Protein AF-A0A3D1IHE5-F1 (afdb_monomer)

Radius of gyration: 14.02 Å; Cα contacts (8 Å, |Δi|>4): 108; chains: 1; bounding box: 34×42×30 Å

Secondary structure (DSSP, 8-state):
-PPPPTTPPPPP-B-TTSPBPPHHHHHHHHTTSHHHHHHHHHHHHHHHTTTTB-TTS-B-SB-TTSSBP--EEE-TTS-EEEHHHHHHHHH-

Structure (mmCIF, N/CA/C/O backbone):
data_AF-A0A3D1IHE5-F1
#
_entry.id   AF-A0A3D1IHE5-F1
#
loop_
_atom_site.group_PDB
_atom_site.id
_atom_site.type_symbol
_atom_site.label_atom_id
_atom_site.label_alt_id
_atom_site.label_comp_id
_atom_site.label_asym_id
_atom_site.label_entity_id
_atom_site.label_seq_id
_atom_site.pdbx_PDB_ins_code
_atom_site.Cartn_x
_atom_site.Cartn_y
_atom_site.Cartn_z
_atom_site.occupancy
_atom_site.B_iso_or_equiv
_atom_site.auth_seq_id
_atom_site.auth_comp_id
_atom_site.auth_asym_id
_atom_site.auth_atom_id
_atom_site.pdbx_PDB_model_num
ATOM 1 N N . PRO A 1 1 ? 14.540 -12.812 -5.276 1.00 61.78 1 PRO A N 1
ATOM 2 C CA . PRO A 1 1 ? 14.613 -11.332 -5.262 1.00 61.78 1 PRO A CA 1
ATOM 3 C C . PRO A 1 1 ? 16.054 -10.841 -5.034 1.00 61.78 1 PRO A C 1
ATOM 5 O O . PRO A 1 1 ? 16.770 -11.473 -4.259 1.00 61.78 1 PRO A O 1
ATOM 8 N N . PRO A 1 2 ? 16.500 -9.783 -5.735 1.00 70.00 2 PRO A N 1
ATOM 9 C CA . PRO A 1 2 ? 17.758 -9.110 -5.416 1.00 70.00 2 PRO A CA 1
ATOM 10 C C . PRO A 1 2 ? 17.690 -8.488 -4.013 1.00 70.00 2 PRO A C 1
ATOM 12 O O . PRO A 1 2 ? 16.600 -8.238 -3.494 1.00 70.00 2 PRO A O 1
ATOM 15 N N . GLU A 1 3 ? 18.847 -8.262 -3.392 1.00 77.44 3 GLU A N 1
ATOM 16 C CA . GLU A 1 3 ? 18.910 -7.550 -2.113 1.00 77.44 3 GLU A CA 1
ATOM 17 C C . GLU A 1 3 ? 18.373 -6.116 -2.281 1.00 77.44 3 GLU A C 1
ATOM 19 O O . GLU A 1 3 ? 18.614 -5.501 -3.328 1.00 77.44 3 GLU A O 1
ATOM 24 N N . PRO A 1 4 ? 17.629 -5.576 -1.293 1.00 76.38 4 PRO A N 1
ATOM 25 C CA . PRO A 1 4 ? 17.183 -4.192 -1.348 1.00 76.38 4 PRO A CA 1
ATOM 26 C C . PRO A 1 4 ? 18.396 -3.250 -1.441 1.00 76.38 4 PRO A C 1
ATOM 28 O O . PRO A 1 4 ? 19.440 -3.536 -0.845 1.00 76.38 4 PRO A O 1
ATOM 31 N N . PRO A 1 5 ? 18.286 -2.127 -2.172 1.00 81.31 5 PRO A N 1
ATOM 32 C CA . PRO A 1 5 ? 19.389 -1.185 -2.313 1.00 81.31 5 PRO A CA 1
ATOM 33 C C . PRO A 1 5 ? 19.882 -0.665 -0.950 1.00 81.31 5 PRO A C 1
ATOM 35 O O . PRO A 1 5 ? 19.072 -0.435 -0.052 1.00 81.31 5 PRO A O 1
ATOM 38 N N . PRO A 1 6 ? 21.193 -0.429 -0.766 1.00 84.12 6 PRO A N 1
ATOM 39 C CA . PRO A 1 6 ? 21.688 0.240 0.433 1.00 84.12 6 PRO A CA 1
ATOM 40 C C . PRO A 1 6 ? 21.203 1.700 0.484 1.00 84.12 6 PRO A C 1
ATOM 42 O O . PRO A 1 6 ? 21.078 2.349 -0.552 1.00 84.12 6 PRO A O 1
ATOM 45 N N . ASN A 1 7 ? 21.002 2.237 1.694 1.00 83.31 7 ASN A N 1
ATOM 46 C CA . ASN A 1 7 ? 20.569 3.623 1.947 1.00 83.31 7 ASN A CA 1
ATOM 47 C C . ASN A 1 7 ? 19.215 4.004 1.305 1.00 83.31 7 ASN A C 1
ATOM 49 O O . ASN A 1 7 ? 19.092 5.081 0.720 1.00 83.31 7 ASN A O 1
ATOM 53 N N . VAL A 1 8 ? 18.201 3.137 1.413 1.00 81.62 8 VAL A N 1
ATOM 54 C CA . VAL A 1 8 ? 16.831 3.454 0.966 1.00 81.62 8 VAL A CA 1
ATOM 55 C C . VAL A 1 8 ? 16.311 4.692 1.719 1.00 81.62 8 VAL A C 1
ATOM 57 O O . VAL A 1 8 ? 16.420 4.727 2.948 1.00 81.62 8 VAL A O 1
ATOM 60 N N . PRO A 1 9 ? 15.772 5.709 1.021 1.00 83.75 9 PRO A N 1
ATOM 61 C CA . PRO A 1 9 ? 15.170 6.865 1.675 1.00 83.75 9 PRO A CA 1
ATOM 62 C C . PRO A 1 9 ? 13.920 6.462 2.463 1.00 83.75 9 PRO A C 1
ATOM 64 O O . PRO A 1 9 ? 13.283 5.447 2.175 1.00 83.75 9 PRO A O 1
ATOM 67 N N . THR A 1 10 ? 13.553 7.278 3.450 1.00 86.25 10 THR A N 1
ATOM 68 C CA . THR A 1 10 ? 12.252 7.153 4.114 1.00 86.25 10 THR A CA 1
ATOM 69 C C . THR A 1 10 ? 11.124 7.381 3.116 1.00 86.25 10 THR A C 1
ATOM 71 O O . THR A 1 10 ? 11.291 8.093 2.126 1.00 86.25 10 THR A O 1
ATOM 74 N N . LEU A 1 11 ? 9.977 6.763 3.380 1.00 88.25 11 LEU A N 1
ATOM 75 C CA . LEU A 1 11 ? 8.781 6.982 2.584 1.00 88.25 11 LEU A CA 1
ATOM 76 C C . LEU A 1 11 ? 8.240 8.394 2.847 1.00 88.25 11 LEU A C 1
ATOM 78 O O . LEU A 1 11 ? 8.232 8.839 3.994 1.00 88.25 11 LEU A O 1
ATOM 82 N N . GLU A 1 12 ? 7.802 9.086 1.798 1.00 91.06 12 GLU A N 1
ATOM 83 C CA . GLU A 1 12 ? 7.125 10.373 1.945 1.00 91.06 12 GLU A CA 1
ATOM 84 C C . GLU A 1 12 ? 5.733 10.149 2.537 1.00 91.06 12 GLU A C 1
ATOM 86 O O . GLU A 1 12 ? 4.920 9.408 1.989 1.00 91.06 12 GLU A O 1
ATOM 91 N N . GLU A 1 13 ? 5.458 10.783 3.672 1.00 91.50 13 GLU A N 1
ATOM 92 C CA . GLU A 1 13 ? 4.170 10.662 4.367 1.00 91.50 13 GLU A CA 1
ATOM 93 C C . GLU A 1 13 ? 3.199 11.781 3.977 1.00 91.50 13 GLU A C 1
ATOM 95 O O . GLU A 1 13 ? 2.049 11.787 4.418 1.00 91.50 13 GLU A O 1
ATOM 100 N N . LYS A 1 14 ? 3.666 12.766 3.200 1.00 93.62 14 LYS A N 1
ATOM 101 C CA . LYS A 1 14 ? 2.914 13.972 2.853 1.00 93.62 14 LYS A CA 1
ATOM 102 C C . LYS A 1 14 ? 3.127 14.377 1.400 1.00 93.62 14 LYS A C 1
ATOM 104 O O . LYS A 1 14 ? 4.199 14.146 0.850 1.00 93.62 14 LYS A O 1
ATOM 109 N N . ASN A 1 15 ? 2.114 14.993 0.797 1.00 90.88 15 ASN A N 1
ATOM 110 C CA . ASN A 1 15 ? 2.228 15.617 -0.522 1.00 90.88 15 ASN A CA 1
ATOM 111 C C . ASN A 1 15 ? 2.987 16.960 -0.453 1.00 90.88 15 ASN A C 1
ATOM 113 O O . ASN A 1 15 ? 3.394 17.414 0.622 1.00 90.88 15 ASN A O 1
ATOM 117 N N . GLU A 1 16 ? 3.172 17.607 -1.609 1.00 90.06 16 GLU A N 1
ATOM 118 C CA . GLU A 1 16 ? 3.857 18.905 -1.723 1.00 90.06 16 GLU A CA 1
ATOM 119 C C . GLU A 1 16 ? 3.135 20.019 -0.938 1.00 90.06 16 GLU A C 1
ATOM 121 O O . GLU A 1 16 ? 3.766 20.966 -0.464 1.00 90.06 16 GLU A O 1
ATOM 126 N N . GLU A 1 17 ? 1.822 19.883 -0.744 1.00 91.88 17 GLU A N 1
ATOM 127 C CA . GLU A 1 17 ? 0.966 20.773 0.040 1.00 91.88 17 GLU A CA 1
ATOM 128 C C . GLU A 1 17 ? 1.008 20.497 1.560 1.00 91.88 17 GLU A C 1
ATOM 130 O O . GLU A 1 17 ? 0.466 21.274 2.350 1.00 91.88 17 GLU A O 1
ATOM 135 N N . GLY A 1 18 ? 1.686 19.429 1.995 1.00 92.88 18 GLY A N 1
ATOM 136 C CA . GLY A 1 18 ? 1.833 19.036 3.398 1.00 92.88 18 GLY A CA 1
ATOM 137 C C . GLY A 1 18 ? 0.665 18.228 3.978 1.00 92.88 18 GLY A C 1
ATOM 138 O O . GLY A 1 18 ? 0.622 18.011 5.196 1.00 92.88 18 GLY A O 1
ATOM 139 N N . GLU A 1 19 ? -0.265 17.783 3.139 1.00 93.50 19 GLU A N 1
ATOM 140 C CA . GLU A 1 19 ? -1.365 16.883 3.487 1.00 93.50 19 GLU A CA 1
ATOM 141 C C . GLU A 1 19 ? -0.872 15.431 3.550 1.00 93.50 19 GLU A C 1
ATOM 143 O O . GLU A 1 19 ? 0.038 15.072 2.803 1.00 93.50 19 GLU A O 1
ATOM 148 N N . PRO A 1 20 ? -1.434 14.588 4.435 1.00 94.94 20 PRO A N 1
ATOM 149 C CA . PRO A 1 20 ? -1.041 13.186 4.535 1.00 94.94 20 PRO A CA 1
ATOM 150 C C . PRO A 1 20 ? -1.291 12.429 3.226 1.00 94.94 20 PRO A C 1
ATOM 152 O O . PRO A 1 20 ? -2.309 12.630 2.569 1.00 94.94 20 PRO A O 1
ATOM 155 N N . LEU A 1 21 ? -0.375 11.525 2.886 1.00 95.44 21 LEU A N 1
ATOM 156 C CA . LEU A 1 21 ? -0.561 10.530 1.835 1.00 95.44 21 LEU A CA 1
ATOM 157 C C . LEU A 1 21 ? -1.075 9.227 2.444 1.00 95.44 21 LEU A C 1
ATOM 159 O O . LEU A 1 21 ? -0.610 8.796 3.497 1.00 95.44 21 LEU A O 1
ATOM 163 N N . SER A 1 22 ? -1.970 8.552 1.730 1.00 95.12 22 SER A N 1
ATOM 164 C CA . SER A 1 22 ? -2.218 7.129 1.961 1.00 95.12 22 SER A CA 1
ATOM 165 C C . SER A 1 22 ? -0.943 6.320 1.708 1.00 95.12 22 SER A C 1
ATOM 167 O O . SER A 1 22 ? -0.152 6.647 0.813 1.00 95.12 22 SER A O 1
ATOM 169 N N . MET A 1 23 ? -0.780 5.191 2.400 1.00 93.38 23 MET A N 1
ATOM 170 C CA . MET A 1 23 ? 0.335 4.270 2.126 1.00 93.38 23 MET A CA 1
ATOM 171 C C . MET A 1 23 ? 0.412 3.848 0.656 1.00 93.38 23 MET A C 1
ATOM 173 O O . MET A 1 23 ? 1.504 3.717 0.097 1.00 93.38 23 MET A O 1
ATOM 177 N N . ARG A 1 24 ? -0.741 3.661 -0.002 1.00 94.12 24 ARG A N 1
ATOM 178 C CA . ARG A 1 24 ? -0.796 3.331 -1.431 1.00 94.12 24 ARG A CA 1
ATOM 179 C C . ARG A 1 24 ? -0.214 4.452 -2.286 1.00 94.12 24 ARG A C 1
ATOM 181 O O . ARG A 1 24 ? 0.612 4.165 -3.149 1.00 94.12 24 ARG A O 1
ATOM 188 N N . GLN A 1 25 ? -0.627 5.701 -2.073 1.00 94.38 25 GLN A N 1
ATOM 189 C CA . GLN A 1 25 ? -0.089 6.840 -2.826 1.00 94.38 25 GLN A CA 1
ATOM 190 C C . GLN A 1 25 ? 1.416 6.976 -2.600 1.00 94.38 25 GLN A C 1
ATOM 192 O O . GLN A 1 25 ? 2.169 7.077 -3.568 1.00 94.38 25 GLN A O 1
ATOM 197 N N . ALA A 1 26 ? 1.852 6.909 -1.343 1.00 93.62 26 ALA A N 1
ATOM 198 C CA . ALA A 1 26 ? 3.255 7.014 -0.978 1.00 93.62 26 ALA A CA 1
ATOM 199 C C . ALA A 1 26 ? 4.106 5.919 -1.649 1.00 93.62 26 ALA A C 1
ATOM 201 O O . ALA A 1 26 ? 5.150 6.204 -2.236 1.00 9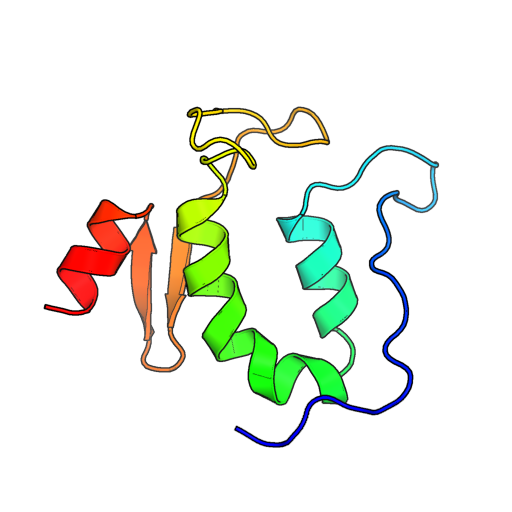3.62 26 ALA A O 1
ATOM 202 N N . MET A 1 27 ? 3.635 4.666 -1.658 1.00 92.94 27 MET A N 1
ATOM 203 C CA . MET A 1 27 ? 4.335 3.557 -2.317 1.00 92.94 27 MET A CA 1
ATOM 204 C C . MET A 1 27 ? 4.335 3.679 -3.847 1.00 92.94 27 MET A C 1
ATOM 206 O O . MET A 1 27 ? 5.337 3.376 -4.496 1.00 92.94 27 MET A O 1
ATOM 210 N N . VAL A 1 28 ? 3.232 4.152 -4.442 1.00 91.19 28 VAL A N 1
ATOM 211 C CA . VAL A 1 28 ? 3.151 4.412 -5.889 1.00 91.19 28 VAL A CA 1
ATOM 212 C C . VAL A 1 28 ? 4.162 5.475 -6.316 1.00 91.19 28 VAL A C 1
ATOM 214 O O . VAL A 1 28 ? 4.810 5.281 -7.340 1.00 91.19 28 VAL A O 1
ATOM 217 N N . GLN A 1 29 ? 4.341 6.536 -5.527 1.00 91.38 29 GLN A N 1
ATOM 218 C CA . GLN A 1 29 ? 5.383 7.539 -5.765 1.00 91.38 29 GLN A CA 1
ATOM 219 C C . GLN A 1 29 ? 6.784 6.938 -5.571 1.00 91.38 29 GLN A C 1
ATOM 221 O O . GLN A 1 29 ? 7.652 7.071 -6.430 1.00 91.38 29 GLN A O 1
ATOM 226 N N . HIS A 1 30 ? 7.009 6.191 -4.485 1.00 89.75 30 HIS A N 1
ATOM 227 C CA . HIS A 1 30 ? 8.309 5.578 -4.191 1.00 89.75 30 HIS A CA 1
ATOM 228 C C . HIS A 1 30 ? 8.799 4.634 -5.301 1.00 89.75 30 HIS A C 1
ATOM 230 O O . HIS A 1 30 ? 9.986 4.609 -5.644 1.00 89.75 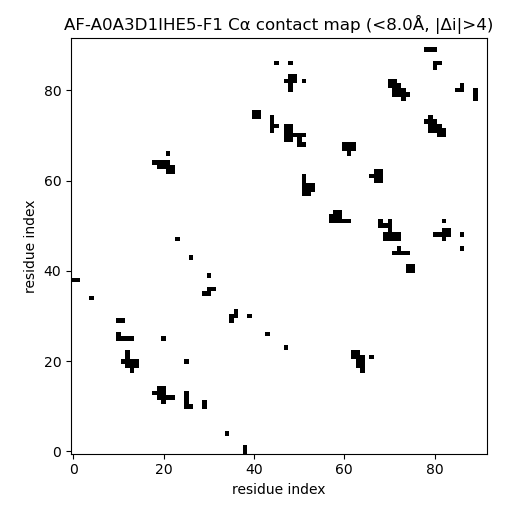30 HIS A O 1
ATOM 236 N N . ARG A 1 31 ? 7.886 3.863 -5.900 1.00 91.06 31 ARG A N 1
ATOM 237 C CA . ARG A 1 31 ? 8.212 2.923 -6.980 1.00 91.06 31 ARG A CA 1
ATOM 238 C C . ARG A 1 31 ? 8.340 3.570 -8.360 1.00 91.06 31 ARG A C 1
ATOM 240 O O . ARG A 1 31 ? 8.635 2.850 -9.310 1.00 91.06 31 ARG A O 1
ATOM 247 N N . GLU A 1 32 ? 8.146 4.883 -8.506 1.00 90.69 32 GLU A N 1
ATOM 248 C CA . GLU A 1 32 ? 8.482 5.574 -9.762 1.00 90.69 32 GLU A CA 1
ATOM 249 C C . GLU A 1 32 ? 9.974 5.436 -10.087 1.00 90.69 32 GLU A C 1
ATOM 251 O O . GLU A 1 32 ? 10.363 5.437 -11.256 1.00 90.69 32 GLU A O 1
ATOM 256 N N . ASN A 1 33 ? 10.815 5.231 -9.064 1.00 89.62 33 ASN A N 1
ATOM 257 C CA . ASN A 1 33 ? 12.201 4.839 -9.254 1.00 89.62 33 ASN A CA 1
ATOM 258 C C . ASN A 1 33 ? 12.289 3.397 -9.806 1.00 89.62 33 ASN A C 1
ATOM 260 O O . ASN A 1 33 ? 11.934 2.445 -9.097 1.00 89.62 33 ASN A O 1
ATOM 264 N N . PRO A 1 34 ? 12.855 3.188 -11.014 1.00 88.94 34 PRO A N 1
ATOM 265 C CA . PRO A 1 34 ? 12.977 1.858 -11.612 1.00 88.94 34 PRO A CA 1
ATOM 266 C C . PRO A 1 34 ? 13.758 0.853 -10.754 1.00 88.94 34 PRO A C 1
ATOM 268 O O . PRO A 1 34 ? 13.507 -0.349 -10.833 1.00 88.94 34 PRO A O 1
ATOM 271 N N . ALA A 1 35 ? 14.690 1.332 -9.921 1.00 88.25 35 ALA A N 1
ATOM 272 C CA . ALA A 1 35 ? 15.451 0.484 -9.007 1.00 88.25 35 ALA A CA 1
ATOM 273 C C . ALA A 1 35 ? 14.581 -0.112 -7.886 1.00 88.25 35 ALA A C 1
ATOM 275 O O . ALA A 1 35 ? 14.886 -1.199 -7.404 1.00 88.25 35 ALA A O 1
ATOM 276 N N . CYS A 1 36 ? 13.498 0.565 -7.492 1.00 89.44 36 CYS A N 1
ATOM 277 C CA . CYS A 1 36 ? 12.565 0.087 -6.471 1.00 89.44 36 CYS A CA 1
ATOM 278 C C . CYS A 1 36 ? 11.468 -0.793 -7.093 1.00 89.44 36 CYS A C 1
ATOM 280 O O . CYS A 1 36 ? 11.132 -1.852 -6.556 1.00 89.44 36 CYS A O 1
ATOM 282 N N . ALA A 1 37 ? 10.958 -0.405 -8.268 1.00 90.00 37 ALA A N 1
ATOM 283 C CA . ALA A 1 37 ? 9.886 -1.117 -8.966 1.00 90.00 37 ALA A CA 1
ATOM 284 C C . ALA A 1 37 ? 10.189 -2.607 -9.205 1.00 90.00 37 ALA A C 1
ATOM 286 O O . ALA A 1 37 ? 9.288 -3.437 -9.113 1.00 90.00 37 ALA A O 1
ATOM 287 N N . VAL A 1 38 ? 11.460 -2.960 -9.444 1.00 87.31 38 VAL A N 1
ATOM 288 C CA . VAL A 1 38 ? 11.896 -4.335 -9.757 1.00 87.31 38 VAL A CA 1
ATOM 289 C C . VAL A 1 38 ? 11.414 -5.386 -8.747 1.00 87.31 38 VAL A C 1
ATOM 291 O O . VAL A 1 38 ? 11.120 -6.516 -9.134 1.00 87.31 38 VAL A O 1
ATOM 294 N N . CY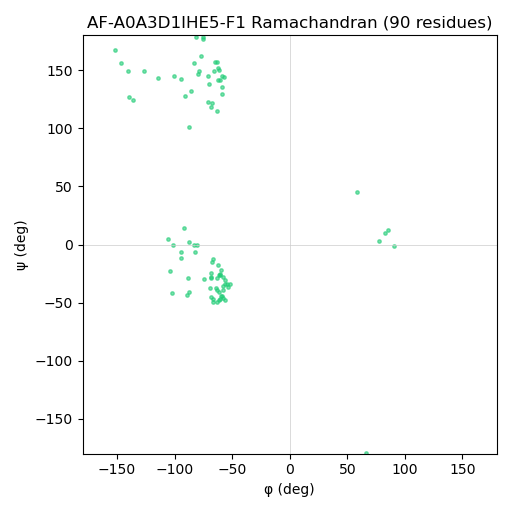S A 1 39 ? 11.306 -5.019 -7.468 1.00 86.50 39 CYS A N 1
ATOM 295 C CA . CYS A 1 39 ? 10.779 -5.889 -6.416 1.00 86.50 39 CYS A CA 1
ATOM 296 C C . CYS A 1 39 ? 9.337 -5.519 -6.050 1.00 86.50 39 CYS A C 1
ATOM 298 O O . CYS A 1 39 ? 8.487 -6.395 -5.887 1.00 86.50 39 CYS A O 1
ATOM 300 N N . HIS A 1 40 ? 9.051 -4.222 -5.956 1.00 91.00 40 HIS A N 1
ATOM 301 C CA . HIS A 1 40 ? 7.788 -3.713 -5.434 1.00 91.00 40 HIS A CA 1
ATOM 302 C C . HIS A 1 40 ? 6.581 -4.010 -6.333 1.00 91.00 40 HIS A C 1
ATOM 304 O O . HIS A 1 40 ? 5.496 -4.271 -5.821 1.00 91.00 40 HIS A O 1
ATOM 310 N N . THR A 1 41 ? 6.754 -4.127 -7.656 1.00 88.00 41 THR A N 1
ATOM 311 C CA . THR A 1 41 ? 5.649 -4.503 -8.560 1.00 88.00 41 THR A CA 1
ATOM 312 C C . THR A 1 41 ? 4.989 -5.833 -8.181 1.00 88.00 41 THR A C 1
ATOM 314 O O . THR A 1 41 ? 3.781 -5.977 -8.344 1.00 88.00 41 THR A O 1
ATOM 317 N N . ALA A 1 42 ? 5.752 -6.795 -7.656 1.00 87.25 42 ALA A N 1
ATOM 318 C CA . ALA A 1 42 ? 5.207 -8.077 -7.212 1.00 87.25 42 ALA A CA 1
ATOM 319 C C . ALA A 1 42 ? 4.742 -8.060 -5.744 1.00 87.25 42 ALA A C 1
ATOM 321 O O . ALA A 1 42 ? 3.844 -8.815 -5.380 1.00 87.25 42 ALA A O 1
ATOM 322 N N . MET A 1 43 ? 5.363 -7.230 -4.901 1.00 92.12 43 MET A N 1
ATOM 323 C CA . MET A 1 43 ? 5.150 -7.228 -3.449 1.00 92.12 43 MET A CA 1
ATOM 324 C C . MET A 1 43 ? 4.004 -6.305 -3.019 1.00 92.12 43 MET A C 1
ATOM 326 O O . MET A 1 43 ? 3.181 -6.703 -2.195 1.00 92.12 43 MET A O 1
ATOM 330 N N . ASP A 1 44 ? 3.915 -5.102 -3.587 1.00 94.69 44 ASP A N 1
ATOM 331 C CA . ASP A 1 44 ? 2.939 -4.088 -3.174 1.00 94.69 44 ASP A CA 1
ATOM 332 C C . ASP A 1 44 ? 1.485 -4.550 -3.311 1.00 94.69 44 ASP A C 1
ATOM 334 O O . ASP A 1 44 ? 0.728 -4.339 -2.366 1.00 94.69 44 ASP A O 1
ATOM 338 N N . PRO A 1 45 ? 1.053 -5.211 -4.411 1.00 94.94 45 PRO A N 1
ATOM 339 C CA . PRO A 1 45 ? -0.339 -5.642 -4.541 1.00 94.94 45 PRO A CA 1
ATOM 340 C C . PRO A 1 45 ? -0.782 -6.560 -3.396 1.00 94.94 45 PRO A C 1
ATOM 342 O O . PRO A 1 45 ? -1.922 -6.487 -2.941 1.00 94.94 45 PRO A O 1
ATOM 345 N N . ILE A 1 46 ? 0.132 -7.406 -2.911 1.00 95.06 46 ILE A N 1
ATOM 346 C CA . ILE A 1 46 ? -0.100 -8.299 -1.774 1.00 95.06 46 ILE A CA 1
ATOM 347 C C . ILE A 1 46 ? -0.276 -7.461 -0.505 1.00 95.06 46 ILE A C 1
ATOM 349 O O . ILE A 1 46 ? -1.262 -7.637 0.209 1.00 95.06 46 ILE A O 1
ATOM 353 N N . GLY A 1 47 ? 0.636 -6.516 -0.257 1.00 95.00 47 GLY A N 1
ATOM 354 C CA . GLY A 1 47 ? 0.557 -5.599 0.882 1.00 95.00 47 GLY A CA 1
ATOM 355 C C . GLY A 1 47 ? -0.732 -4.779 0.890 1.00 95.00 47 GLY A C 1
ATOM 356 O O . GLY A 1 47 ? -1.426 -4.746 1.899 1.00 95.00 47 GLY A O 1
ATOM 357 N N . PHE A 1 48 ? -1.122 -4.211 -0.252 1.00 96.12 48 PHE A N 1
ATOM 358 C CA . PHE A 1 48 ? -2.333 -3.399 -0.349 1.00 96.12 48 PHE A CA 1
ATOM 359 C C . PHE A 1 48 ? -3.614 -4.177 -0.052 1.00 96.12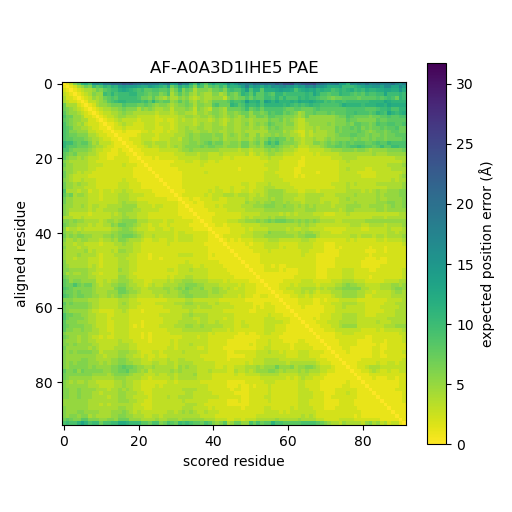 48 PHE A C 1
ATOM 361 O O . PHE A 1 48 ? -4.572 -3.608 0.459 1.00 96.12 48 PHE A O 1
ATOM 368 N N . SER A 1 49 ? -3.647 -5.486 -0.308 1.00 96.88 49 SER A N 1
ATOM 369 C CA . SER A 1 49 ? -4.807 -6.294 0.087 1.00 96.88 49 SER A CA 1
ATOM 370 C C . SER A 1 49 ? -4.978 -6.445 1.593 1.00 96.88 49 SER A C 1
ATOM 372 O O . SER A 1 49 ? -6.051 -6.832 2.047 1.00 96.88 49 SER A O 1
ATOM 374 N N . LEU A 1 50 ? -3.938 -6.127 2.363 1.00 96.38 50 LEU A N 1
ATOM 375 C CA . LEU A 1 50 ? -3.929 -6.138 3.821 1.00 96.38 50 LEU A CA 1
ATOM 376 C C . LEU A 1 50 ? -4.079 -4.736 4.420 1.00 96.38 50 LEU A C 1
ATOM 378 O O . LEU A 1 50 ? -4.130 -4.612 5.637 1.00 96.38 50 LEU A O 1
ATOM 382 N N . GLU A 1 51 ? -4.193 -3.699 3.590 1.00 96.31 51 GLU A N 1
ATOM 383 C CA . GLU A 1 51 ? -4.175 -2.296 4.013 1.00 96.31 51 GLU A CA 1
ATOM 384 C C . GLU A 1 51 ? -5.311 -1.941 4.983 1.00 96.31 51 GLU A C 1
ATOM 386 O O . GLU A 1 51 ? -5.168 -1.055 5.824 1.00 96.31 51 GLU A O 1
ATOM 391 N N . ASN A 1 52 ? -6.434 -2.662 4.927 1.00 97.38 52 ASN A N 1
ATOM 392 C CA . ASN A 1 52 ? -7.529 -2.498 5.882 1.00 97.38 52 ASN A CA 1
ATOM 393 C C . ASN A 1 52 ? -7.172 -2.923 7.312 1.00 97.38 52 ASN A C 1
ATOM 395 O O . ASN A 1 52 ? -7.945 -2.620 8.215 1.00 97.38 52 ASN A O 1
ATOM 399 N N . PHE A 1 53 ? -6.060 -3.620 7.544 1.00 96.88 53 PHE A N 1
ATOM 400 C CA . PHE A 1 53 ? -5.603 -3.944 8.889 1.00 96.88 53 PHE A CA 1
ATOM 401 C C . PHE A 1 53 ? -4.654 -2.868 9.409 1.00 96.88 53 PHE A C 1
ATOM 403 O O . PHE A 1 53 ? -3.665 -2.527 8.763 1.00 96.88 53 PHE A O 1
ATOM 410 N N . ASP A 1 54 ? -4.936 -2.351 10.600 1.00 93.50 54 ASP A N 1
ATOM 411 C CA . ASP A 1 54 ? -3.977 -1.538 11.340 1.00 93.50 54 ASP A CA 1
ATOM 412 C C . ASP A 1 54 ? -2.866 -2.405 11.974 1.00 93.50 54 ASP A C 1
ATOM 414 O O . ASP A 1 54 ? -2.877 -3.640 11.920 1.00 93.50 54 ASP A O 1
A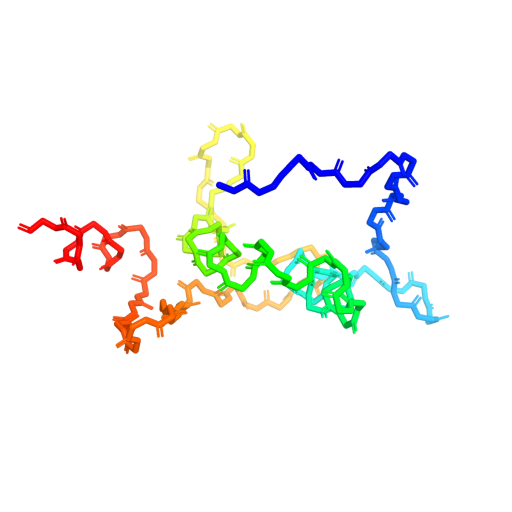TOM 418 N N . ALA A 1 55 ? -1.899 -1.754 12.624 1.00 90.81 55 ALA A N 1
ATOM 419 C CA . ALA A 1 55 ? -0.743 -2.416 13.230 1.00 90.81 55 ALA A CA 1
ATOM 420 C C . ALA A 1 55 ? -1.084 -3.418 14.356 1.00 90.81 55 ALA A C 1
ATOM 422 O O . ALA A 1 55 ? -0.238 -4.241 14.708 1.00 90.81 55 ALA A O 1
ATOM 423 N N . ILE A 1 56 ? -2.290 -3.357 14.934 1.00 95.38 56 ILE A N 1
ATOM 424 C CA . ILE A 1 56 ? -2.770 -4.296 15.961 1.00 95.38 56 ILE A CA 1
ATOM 425 C C . ILE A 1 56 ? -3.810 -5.289 15.414 1.00 95.38 56 ILE A C 1
ATOM 427 O O . ILE A 1 56 ? -4.340 -6.098 16.177 1.00 95.38 56 ILE A O 1
ATOM 431 N N . GLY A 1 57 ? -4.079 -5.263 14.104 1.00 94.69 57 GLY A N 1
ATOM 432 C CA . GLY A 1 57 ? -5.025 -6.142 13.416 1.00 94.69 57 GLY A CA 1
ATOM 433 C C . GLY A 1 57 ? -6.480 -5.662 13.438 1.00 94.69 57 GLY A C 1
ATOM 434 O O . GLY A 1 57 ? -7.377 -6.439 13.107 1.00 94.69 57 GLY A O 1
ATOM 435 N N . GLY A 1 58 ? -6.740 -4.414 13.831 1.00 97.06 58 GLY A N 1
ATOM 436 C CA . GLY A 1 58 ? -8.053 -3.783 13.719 1.00 97.06 58 GLY A CA 1
ATOM 437 C C . GLY A 1 58 ? -8.413 -3.482 12.265 1.00 97.06 58 GLY A C 1
ATOM 438 O O . GLY A 1 58 ? -7.544 -3.158 11.461 1.00 97.06 58 GLY A O 1
ATOM 439 N N . TRP A 1 59 ? -9.696 -3.602 11.915 1.00 96.94 59 TRP A N 1
ATOM 440 C CA . TRP A 1 59 ? -10.180 -3.278 10.571 1.00 96.94 59 TRP A CA 1
ATOM 441 C C . TRP A 1 59 ? -10.501 -1.787 10.444 1.00 96.94 59 TRP A C 1
ATOM 443 O O . TRP A 1 59 ? -11.237 -1.235 11.265 1.00 96.94 59 TRP A O 1
ATOM 453 N N . ARG A 1 60 ? -10.015 -1.158 9.375 1.00 97.12 60 ARG A N 1
ATOM 454 C CA . ARG A 1 60 ? -10.279 0.235 9.004 1.00 97.12 60 ARG A CA 1
ATOM 455 C C . ARG A 1 60 ? -10.796 0.337 7.573 1.00 97.12 60 ARG A C 1
ATOM 457 O O . ARG A 1 60 ? -10.444 -0.461 6.710 1.00 97.12 60 ARG A O 1
ATOM 464 N N . GLU A 1 61 ? -11.629 1.342 7.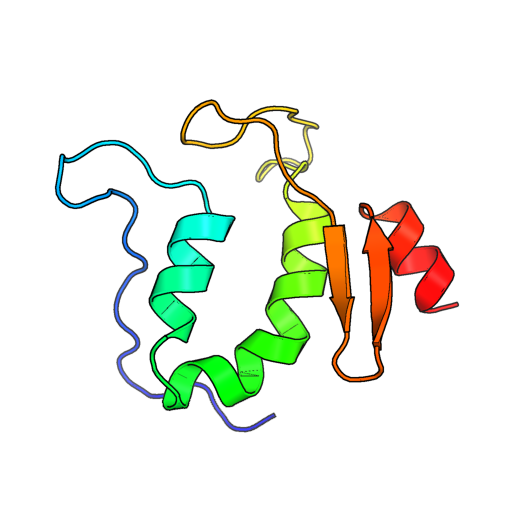325 1.00 97.19 61 GLU A N 1
ATOM 465 C CA . GLU A 1 61 ? -12.195 1.625 5.996 1.00 97.19 61 GLU A CA 1
ATOM 466 C C . GLU A 1 61 ? -11.530 2.820 5.308 1.00 97.19 61 GLU A C 1
ATOM 468 O O . GLU A 1 61 ? -11.569 2.920 4.082 1.00 97.19 61 GLU A O 1
ATOM 473 N N . LEU A 1 62 ? -10.916 3.712 6.089 1.00 97.50 62 LEU A N 1
ATOM 474 C CA . LEU A 1 62 ? -10.298 4.944 5.614 1.00 97.50 62 LEU A CA 1
ATOM 475 C C . LEU A 1 62 ? -8.785 4.905 5.818 1.00 97.50 62 LEU A C 1
ATOM 477 O O . LEU A 1 62 ? -8.295 4.369 6.818 1.00 97.50 62 LEU A O 1
ATOM 481 N N . SER A 1 63 ? -8.073 5.485 4.860 1.00 95.81 63 SER A N 1
ATOM 482 C CA . SER A 1 63 ? -6.623 5.622 4.877 1.00 95.81 63 SER A CA 1
ATOM 483 C C . SER A 1 63 ? -6.166 6.817 5.734 1.00 95.81 63 SER A C 1
ATOM 485 O O . SER A 1 63 ? -6.990 7.553 6.285 1.00 95.81 63 SER A O 1
ATOM 487 N N . GLU A 1 64 ? -4.852 7.019 5.849 1.00 93.88 64 GLU A N 1
ATOM 488 C CA . GLU A 1 64 ? -4.221 8.163 6.520 1.00 93.88 64 GLU A CA 1
ATOM 489 C C . GLU A 1 64 ? -4.684 9.516 5.951 1.00 93.88 64 GLU A C 1
ATOM 491 O O . GLU A 1 64 ? -4.775 10.497 6.690 1.00 93.88 64 GLU A O 1
ATOM 496 N N . ASP A 1 65 ? -5.021 9.557 4.659 1.00 94.50 65 ASP A N 1
ATOM 497 C CA . ASP A 1 65 ? -5.523 10.746 3.958 1.00 94.50 65 ASP A CA 1
ATOM 498 C C . ASP A 1 65 ? -7.055 10.917 4.037 1.00 94.50 65 ASP A C 1
ATOM 500 O O . ASP A 1 65 ? -7.623 11.845 3.461 1.00 94.50 65 ASP A O 1
ATOM 504 N N . GLY A 1 66 ? -7.750 10.024 4.751 1.00 95.38 66 GLY A N 1
ATOM 505 C CA . GLY A 1 66 ? -9.205 10.040 4.899 1.00 95.38 66 GLY A CA 1
ATOM 506 C C . GLY A 1 66 ? -9.987 9.510 3.692 1.00 95.38 66 GLY A C 1
ATOM 507 O O . GLY A 1 66 ? -11.220 9.521 3.723 1.00 95.38 66 GLY A O 1
ATOM 508 N N . THR A 1 67 ? -9.319 9.024 2.643 1.00 96.25 67 THR A N 1
ATOM 509 C CA . THR A 1 67 ? -9.974 8.381 1.495 1.00 96.25 67 THR A CA 1
ATOM 510 C C . THR A 1 67 ? -10.280 6.901 1.766 1.00 96.25 67 THR A C 1
ATOM 512 O O . THR A 1 67 ? -9.632 6.280 2.615 1.00 96.25 67 THR A O 1
ATOM 515 N N . PRO A 1 68 ? -11.274 6.300 1.079 1.00 97.81 68 PRO A N 1
ATOM 516 C CA . PRO A 1 68 ? -11.543 4.870 1.192 1.00 97.81 68 PRO A CA 1
ATOM 517 C C . PRO A 1 68 ? -10.336 4.023 0.787 1.00 97.81 68 PRO A C 1
ATOM 519 O O . PRO A 1 68 ? -9.722 4.258 -0.255 1.00 97.81 68 PRO A O 1
ATOM 522 N N . ILE A 1 69 ? -10.036 2.998 1.581 1.00 97.69 69 ILE A N 1
ATOM 523 C CA . ILE A 1 69 ? -8.934 2.078 1.296 1.00 97.69 69 ILE A CA 1
ATOM 524 C C . ILE A 1 69 ? -9.248 1.245 0.049 1.00 97.69 69 ILE A C 1
ATOM 526 O O . ILE A 1 69 ? -10.221 0.489 0.009 1.00 97.69 69 ILE A O 1
ATOM 530 N N . ASP A 1 70 ? -8.367 1.335 -0.947 1.00 97.00 70 ASP A N 1
ATOM 531 C CA . ASP A 1 70 ? -8.338 0.430 -2.091 1.00 97.00 70 ASP A CA 1
ATOM 532 C C . ASP A 1 70 ? -7.479 -0.801 -1.768 1.00 97.00 70 ASP A C 1
ATOM 534 O O . ASP A 1 70 ? -6.246 -0.770 -1.845 1.00 97.00 70 ASP A O 1
ATOM 538 N N . ALA A 1 71 ? -8.151 -1.902 -1.434 1.00 97.25 71 ALA A N 1
ATOM 539 C CA . ALA A 1 71 ? -7.530 -3.198 -1.166 1.00 97.25 71 ALA A CA 1
ATOM 540 C C . ALA A 1 71 ? -7.421 -4.102 -2.409 1.00 97.25 71 ALA A C 1
ATOM 542 O O . ALA A 1 71 ? -7.223 -5.314 -2.283 1.00 97.25 71 ALA A O 1
ATOM 543 N N . SER A 1 72 ? -7.602 -3.556 -3.615 1.00 97.50 72 SER A N 1
ATOM 544 C CA . SER A 1 72 ? -7.454 -4.313 -4.859 1.00 97.50 72 SER A CA 1
ATOM 545 C C . SER A 1 72 ? -5.987 -4.495 -5.257 1.00 97.50 72 SER A C 1
ATOM 547 O O . SER A 1 72 ? -5.130 -3.653 -4.983 1.00 97.50 72 SER A O 1
ATOM 549 N N . GLY A 1 73 ? -5.674 -5.599 -5.926 1.00 95.31 73 GLY A N 1
ATOM 550 C CA . GLY A 1 73 ? -4.321 -5.900 -6.381 1.00 95.31 73 GLY A CA 1
ATOM 551 C C . GLY A 1 73 ? -4.319 -6.664 -7.697 1.00 95.31 73 GLY A C 1
ATOM 552 O O . GLY A 1 73 ? -5.295 -7.321 -8.060 1.00 95.31 73 GLY A O 1
ATOM 553 N N . THR A 1 74 ? -3.212 -6.568 -8.431 1.00 95.81 74 THR A N 1
ATOM 554 C CA . THR A 1 74 ? -2.952 -7.379 -9.624 1.00 95.81 74 THR A CA 1
ATOM 555 C C . THR A 1 74 ? -1.518 -7.879 -9.576 1.00 95.81 74 THR A C 1
ATOM 557 O O . THR A 1 74 ? -0.591 -7.084 -9.431 1.00 95.81 74 THR A O 1
ATOM 560 N N . LEU A 1 75 ? -1.344 -9.195 -9.657 1.00 92.94 75 LEU A N 1
ATOM 561 C CA . LEU A 1 75 ? -0.040 -9.846 -9.691 1.00 92.94 75 LEU A CA 1
ATOM 562 C C . LEU A 1 75 ? 0.613 -9.712 -11.081 1.00 92.94 75 LEU A C 1
ATOM 564 O O . LEU A 1 75 ? -0.080 -9.454 -12.069 1.00 92.94 75 LEU A O 1
ATOM 568 N N . PRO A 1 76 ? 1.940 -9.917 -11.201 1.00 90.62 76 PRO A N 1
ATOM 569 C CA . PRO A 1 76 ? 2.643 -9.831 -12.486 1.00 90.62 76 PRO A CA 1
ATOM 570 C C . PRO A 1 76 ? 2.155 -10.810 -13.566 1.00 90.62 76 PRO A C 1
ATOM 572 O O . PRO A 1 76 ? 2.381 -10.574 -14.750 1.00 90.62 76 PRO A O 1
ATOM 575 N N . ASP A 1 77 ? 1.501 -11.903 -13.174 1.00 91.88 77 ASP A N 1
ATOM 576 C CA . ASP A 1 77 ? 0.880 -12.875 -14.081 1.00 91.88 77 ASP A CA 1
ATOM 577 C C . ASP A 1 77 ? -0.529 -12.458 -14.555 1.00 91.88 77 ASP A C 1
ATOM 579 O O . ASP A 1 77 ? -1.147 -13.160 -15.355 1.00 91.88 77 ASP A O 1
ATOM 583 N N . GLY A 1 78 ? -1.025 -11.304 -14.094 1.00 94.31 78 GLY A N 1
ATOM 584 C CA . GLY A 1 78 ? -2.348 -10.769 -14.404 1.00 94.31 78 GLY A CA 1
ATOM 585 C C . GLY A 1 78 ? -3.449 -11.198 -13.432 1.00 94.31 78 GLY A C 1
ATOM 586 O O . GLY A 1 78 ? -4.588 -10.758 -13.593 1.00 94.31 78 GLY A O 1
ATOM 587 N N . GLY A 1 79 ? -3.147 -12.018 -12.420 1.00 95.56 79 GLY A N 1
ATOM 588 C CA . GLY A 1 79 ? -4.112 -12.418 -11.399 1.00 95.56 79 GLY A CA 1
ATOM 589 C C . GLY A 1 79 ? -4.596 -11.219 -10.583 1.00 95.56 79 GLY A C 1
ATOM 590 O O . GLY A 1 79 ? -3.811 -10.591 -9.873 1.00 95.56 79 GLY A O 1
ATOM 591 N N . ALA A 1 80 ? -5.885 -10.892 -10.680 1.00 96.94 80 ALA A N 1
ATOM 592 C CA . ALA A 1 80 ? -6.505 -9.790 -9.950 1.00 96.94 80 ALA A CA 1
ATOM 593 C C . ALA A 1 80 ? -7.270 -10.290 -8.719 1.00 96.94 80 ALA A C 1
ATOM 595 O O . ALA A 1 80 ? -7.884 -11.356 -8.744 1.00 96.94 80 ALA A O 1
ATOM 596 N N . PHE A 1 81 ? -7.252 -9.503 -7.648 1.00 97.50 81 PHE A N 1
ATOM 597 C CA . PHE A 1 81 ? -7.881 -9.846 -6.377 1.00 97.50 81 PHE A CA 1
ATOM 598 C C . PHE A 1 81 ? -8.316 -8.596 -5.611 1.00 97.50 81 PHE A C 1
ATOM 600 O O . PHE A 1 81 ? -7.952 -7.467 -5.943 1.00 97.50 81 PHE A O 1
ATOM 607 N N . THR A 1 82 ? -9.126 -8.789 -4.571 1.00 97.81 82 TH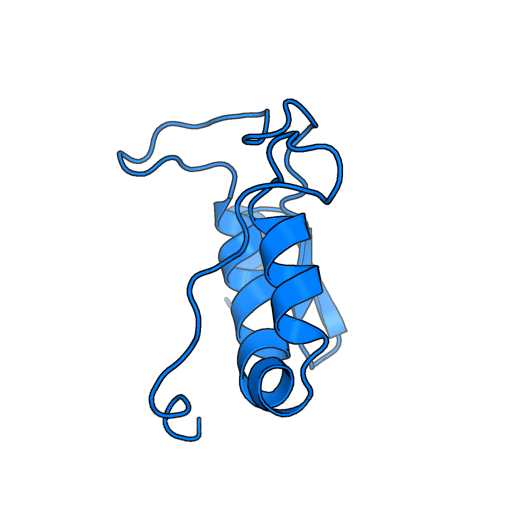R A N 1
ATOM 608 C CA . THR A 1 82 ? -9.520 -7.720 -3.649 1.00 97.81 82 THR A CA 1
ATOM 609 C C . THR A 1 82 ? -9.522 -8.234 -2.221 1.00 97.81 82 THR A C 1
ATOM 611 O O . THR A 1 82 ? -10.169 -9.238 -1.910 1.00 97.81 82 THR A O 1
ATOM 614 N N . GLY A 1 83 ? -8.803 -7.521 -1.357 1.00 97.00 83 GLY A N 1
ATOM 615 C CA . GLY A 1 83 ? -8.702 -7.820 0.061 1.00 97.00 83 GLY A CA 1
ATOM 616 C C . GLY A 1 83 ? -7.986 -9.141 0.375 1.00 97.00 83 GLY A C 1
ATOM 617 O O . GLY A 1 83 ? -7.571 -9.881 -0.526 1.00 97.00 83 GLY A O 1
ATOM 618 N N . PRO A 1 84 ? -7.874 -9.473 1.671 1.00 96.56 84 PRO A N 1
ATOM 619 C CA . PRO A 1 84 ? -7.128 -10.643 2.134 1.00 96.56 84 PRO A CA 1
ATOM 620 C C . PRO A 1 84 ? -7.748 -11.954 1.636 1.00 96.56 84 PRO A C 1
ATOM 622 O O . PRO A 1 84 ? -7.038 -12.893 1.279 1.00 96.56 84 PRO A O 1
ATOM 625 N N . THR A 1 85 ? -9.081 -12.023 1.585 1.00 97.00 85 THR A N 1
ATOM 626 C CA . THR A 1 85 ? -9.807 -13.209 1.115 1.00 97.00 85 THR A CA 1
ATOM 627 C C . THR A 1 85 ? -9.599 -13.430 -0.378 1.00 97.00 85 THR A C 1
ATOM 629 O O . THR A 1 85 ? -9.296 -14.549 -0.776 1.00 97.00 85 THR A O 1
ATOM 632 N N . GLY A 1 86 ? -9.692 -12.373 -1.195 1.00 97.31 86 GLY A N 1
ATOM 633 C CA . GLY A 1 86 ? -9.468 -12.489 -2.634 1.00 97.31 86 GLY A CA 1
ATOM 634 C C . GLY A 1 86 ? -8.038 -12.912 -2.961 1.00 97.31 86 GLY A C 1
ATOM 635 O O . GLY A 1 86 ? -7.837 -13.745 -3.838 1.00 97.31 86 GLY A O 1
ATOM 636 N N . LEU A 1 87 ? -7.048 -12.389 -2.226 1.00 96.69 87 LEU A N 1
ATOM 637 C CA . LEU A 1 87 ? -5.662 -12.835 -2.362 1.00 96.69 87 LEU A CA 1
ATOM 638 C C . LEU A 1 87 ? -5.516 -14.320 -2.007 1.00 96.69 87 LEU A C 1
ATOM 640 O O . LEU A 1 87 ? -4.888 -15.069 -2.749 1.00 96.69 87 LEU A O 1
ATOM 644 N N . ARG A 1 88 ? -6.090 -14.754 -0.878 1.00 96.62 88 ARG A N 1
ATOM 645 C CA . ARG A 1 88 ? -6.041 -16.159 -0.454 1.00 96.62 88 ARG A CA 1
ATOM 646 C C . ARG A 1 88 ? -6.615 -17.080 -1.528 1.00 96.62 88 ARG A C 1
ATOM 648 O O . ARG A 1 88 ? -5.992 -18.083 -1.846 1.00 96.62 88 ARG A O 1
ATOM 655 N N . ASP A 1 89 ? -7.782 -16.738 -2.062 1.00 97.38 89 ASP A N 1
ATOM 656 C CA . ASP A 1 89 ? -8.479 -17.559 -3.052 1.00 97.38 89 ASP A CA 1
ATOM 657 C C . ASP A 1 89 ? -7.741 -17.596 -4.404 1.00 97.38 89 ASP A C 1
ATOM 659 O O . ASP A 1 89 ? -7.891 -18.553 -5.152 1.00 97.38 89 ASP A O 1
ATOM 663 N N . LEU A 1 90 ? -6.919 -16.587 -4.717 1.00 95.25 90 LEU A N 1
ATOM 664 C CA . LEU A 1 90 ? -6.051 -16.593 -5.899 1.00 95.25 90 LEU A CA 1
ATOM 665 C C . LEU A 1 90 ? -4.831 -17.521 -5.740 1.00 95.25 90 LEU A C 1
ATOM 667 O O . LEU A 1 90 ? -4.311 -18.024 -6.733 1.00 95.25 90 LEU A O 1
ATOM 671 N N . LEU A 1 91 ? -4.344 -17.716 -4.510 1.00 91.38 91 LEU A N 1
ATOM 672 C CA . LEU A 1 91 ? -3.105 -18.450 -4.219 1.00 91.38 91 LEU A CA 1
ATOM 673 C C . LEU A 1 91 ? -3.307 -19.939 -3.882 1.00 91.38 91 LEU A C 1
ATOM 675 O O . LEU A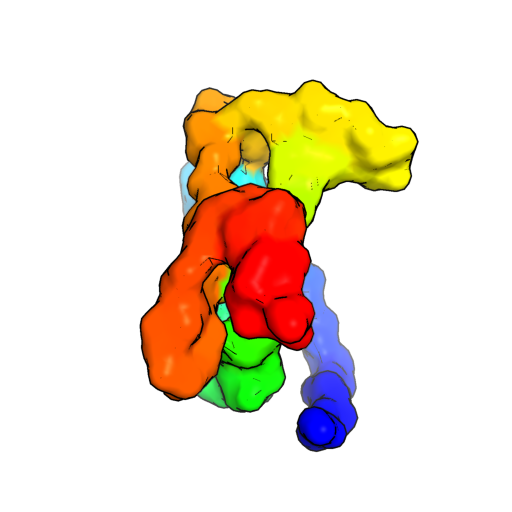 1 91 ? -2.313 -20.665 -3.797 1.00 91.38 91 LEU A O 1
ATOM 679 N N . LEU A 1 92 ? -4.546 -20.379 -3.642 1.00 92.75 92 LEU A N 1
ATOM 680 C CA . LEU A 1 92 ? -4.907 -21.740 -3.214 1.00 92.75 92 LEU A CA 1
ATOM 681 C C . LEU A 1 92 ? -5.718 -22.477 -4.282 1.00 92.75 92 LEU A C 1
ATOM 683 O O . LEU A 1 92 ? -5.491 -23.702 -4.417 1.00 92.75 92 LEU A O 1
#

Sequence (92 aa):
PPEPPPNVPTLEEKNEEGEPLSMRQAMVQHRENPACAVCHTAMDPIGFSLENFDAIGGWRELSEDGTPIDASGTLPDGGAFTGPTGLRDLLL

Mean predicted aligned error: 3.76 Å

pLDDT: mean 92.23, std 6.05, range [61.78, 97.81]

Solvent-accessible surface area (backbone atoms only — not comparable to full-atom values): 5510 Å² total; per-residue (Å²): 132,79,81,79,70,83,86,72,76,81,80,60,59,47,49,98,88,68,47,55,35,28,71,65,57,30,48,56,59,60,37,68,43,69,85,47,2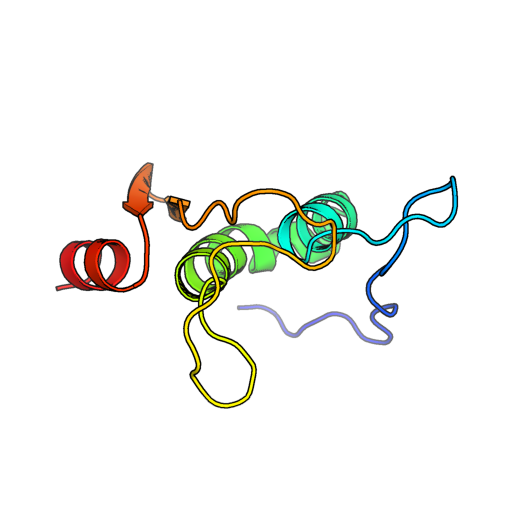9,78,58,42,59,63,47,47,32,61,53,31,17,48,60,42,43,48,101,88,67,48,82,52,62,55,38,77,53,69,45,75,62,71,27,52,27,52,43,88,88,64,56,68,34,48,28,59,66,35,47,50,68,73,75,109

Foldseek 3Di:
DDDQDPPQDDFDQADPVRAGDFPVVSVVVSVVPVSNVVPCLAPVLQVLLASLQDPVGHGDQATSRRHGRFNWGAHPVRQIAHHPVRVVVSVD